Protein AF-A0A7Y3APQ4-F1 (afdb_monomer)

Solvent-accessible surface area (backbone atoms only — not comparable to full-atom values): 5733 Å² total; per-residue (Å²): 135,52,75,65,57,48,54,50,49,41,67,73,69,70,57,74,95,83,62,85,88,87,83,89,73,56,81,90,46,47,62,61,53,45,49,34,49,58,67,51,51,68,57,73,84,86,69,57,71,75,59,55,75,72,55,56,70,68,58,57,53,49,45,59,57,57,20,64,58,76,76,75,47,89,77,76,81,92,74,57,80,90,62,74,84,113

Radius of gyration: 17.17 Å; Cα contacts (8 Å, |Δi|>4): 41; chains: 1; bounding box: 42×32×47 Å

Structure (mmCIF, N/CA/C/O backbone):
data_AF-A0A7Y3APQ4-F1
#
_entry.id   AF-A0A7Y3APQ4-F1
#
loop_
_atom_site.group_PDB
_atom_site.id
_atom_site.type_symbol
_atom_site.label_atom_id
_atom_site.label_alt_id
_atom_site.label_comp_id
_atom_site.label_asym_id
_atom_site.label_entity_id
_atom_site.label_seq_id
_atom_site.pdbx_PDB_ins_code
_atom_site.Cartn_x
_atom_site.Cartn_y
_atom_site.Cartn_z
_atom_site.occupancy
_atom_site.B_iso_or_equiv
_atom_site.auth_seq_id
_atom_site.auth_comp_id
_atom_site.auth_asym_id
_atom_site.auth_atom_id
_atom_site.pdbx_PDB_model_num
ATOM 1 N N . ALA A 1 1 ? -27.898 -1.415 6.547 1.00 67.62 1 ALA A N 1
ATOM 2 C CA . ALA A 1 1 ? -26.489 -1.424 6.957 1.00 67.62 1 ALA A CA 1
ATOM 3 C C . ALA A 1 1 ? -26.436 -1.259 8.466 1.00 67.62 1 ALA A C 1
ATOM 5 O O . ALA A 1 1 ? -26.613 -0.154 8.971 1.00 67.62 1 ALA A O 1
ATOM 6 N N . THR A 1 2 ? -26.299 -2.369 9.180 1.00 93.31 2 THR A N 1
ATOM 7 C CA . THR A 1 2 ? -25.993 -2.405 10.614 1.00 93.31 2 THR A CA 1
ATOM 8 C C . THR A 1 2 ? -24.481 -2.293 10.826 1.00 93.31 2 THR A C 1
ATOM 10 O O . THR A 1 2 ? -23.703 -2.478 9.889 1.00 93.31 2 THR A O 1
ATOM 13 N N . LEU A 1 3 ? -24.048 -2.011 12.059 1.00 93.62 3 LEU A N 1
ATOM 14 C CA . LEU A 1 3 ? -22.624 -2.007 12.413 1.00 93.62 3 LEU A CA 1
ATOM 15 C C . LEU A 1 3 ? -21.949 -3.344 12.060 1.00 93.62 3 LEU A C 1
ATOM 17 O O . LEU A 1 3 ? -20.841 -3.355 11.532 1.00 93.62 3 LEU A O 1
ATOM 21 N N . ASP A 1 4 ? -22.641 -4.460 12.287 1.00 95.44 4 ASP A N 1
ATOM 22 C CA . ASP A 1 4 ? -22.124 -5.794 11.981 1.00 95.44 4 ASP A CA 1
ATOM 23 C C . ASP A 1 4 ? -21.988 -6.034 10.476 1.00 95.44 4 ASP A C 1
ATOM 25 O O . ASP A 1 4 ? -20.962 -6.548 10.034 1.00 95.44 4 ASP A O 1
ATOM 29 N N . GLU A 1 5 ? -22.971 -5.610 9.677 1.00 93.88 5 GLU A N 1
ATOM 30 C CA . GLU A 1 5 ? -22.901 -5.698 8.212 1.00 93.88 5 GLU A CA 1
ATOM 31 C C . GLU A 1 5 ? -21.730 -4.872 7.659 1.00 93.88 5 GLU A C 1
ATOM 33 O O . GLU A 1 5 ? -20.996 -5.339 6.786 1.00 93.88 5 GLU A O 1
ATOM 38 N N . VAL A 1 6 ? -21.510 -3.668 8.201 1.00 94.38 6 VAL A N 1
ATOM 39 C CA . VAL A 1 6 ? -20.384 -2.798 7.821 1.00 94.38 6 VAL A CA 1
ATOM 40 C C . VAL A 1 6 ? -19.053 -3.443 8.201 1.00 94.38 6 VAL A C 1
ATOM 42 O O . VAL A 1 6 ? -18.157 -3.560 7.368 1.00 94.38 6 VAL A O 1
ATOM 45 N N . ASN A 1 7 ? -18.934 -3.931 9.432 1.00 94.06 7 ASN A N 1
ATOM 46 C CA . ASN A 1 7 ? -17.720 -4.569 9.926 1.00 94.06 7 ASN A CA 1
ATOM 47 C C . ASN A 1 7 ? -17.373 -5.854 9.160 1.00 94.06 7 ASN A C 1
ATOM 49 O O . ASN A 1 7 ? -16.197 -6.161 8.958 1.00 94.06 7 ASN A O 1
ATOM 53 N N . GLN A 1 8 ? -18.377 -6.621 8.730 1.00 94.62 8 GLN A N 1
ATOM 54 C CA . GLN A 1 8 ? -18.167 -7.784 7.869 1.00 94.62 8 GLN A CA 1
ATOM 55 C C . GLN A 1 8 ? -17.703 -7.373 6.470 1.00 94.62 8 GLN A C 1
ATOM 57 O O . GLN A 1 8 ? -16.769 -7.976 5.940 1.00 94.62 8 GLN A O 1
ATOM 62 N N . ALA A 1 9 ? -18.309 -6.335 5.887 1.00 93.31 9 ALA A N 1
ATOM 63 C CA . ALA A 1 9 ? -17.908 -5.825 4.581 1.00 93.31 9 ALA A CA 1
ATOM 64 C C . ALA A 1 9 ? -16.463 -5.300 4.590 1.00 93.31 9 ALA A C 1
ATOM 66 O O . ALA A 1 9 ? -15.689 -5.660 3.706 1.00 93.31 9 ALA A O 1
ATOM 67 N N . ILE A 1 10 ? -16.074 -4.529 5.613 1.00 90.88 10 ILE A N 1
ATOM 68 C CA . ILE A 1 10 ? -14.702 -4.024 5.773 1.00 90.88 10 ILE A CA 1
ATOM 69 C C . ILE A 1 10 ? -13.716 -5.188 5.853 1.00 90.88 10 ILE A C 1
ATOM 71 O O . ILE A 1 10 ? -12.793 -5.249 5.053 1.00 90.88 10 ILE A O 1
ATOM 75 N N . ARG A 1 11 ? -13.936 -6.171 6.735 1.00 89.69 11 ARG A N 1
ATOM 76 C CA . ARG A 1 11 ? -13.018 -7.322 6.854 1.00 89.69 11 ARG A CA 1
ATOM 77 C C . ARG A 1 11 ? -12.896 -8.132 5.565 1.00 89.69 11 ARG A C 1
ATOM 79 O O . ARG A 1 11 ? -11.850 -8.713 5.303 1.00 89.69 11 ARG A O 1
ATOM 86 N N . LYS A 1 12 ? -13.968 -8.199 4.774 1.00 91.00 12 LYS A N 1
ATOM 87 C CA . LYS A 1 12 ? -13.988 -8.952 3.518 1.00 91.00 12 LYS A CA 1
ATOM 88 C C . LYS A 1 12 ? -13.292 -8.216 2.370 1.00 91.00 12 LYS A C 1
ATOM 90 O O . LYS A 1 12 ? -12.706 -8.877 1.516 1.00 91.00 12 LYS A O 1
ATOM 95 N N . HIS A 1 13 ? -13.401 -6.889 2.314 1.00 90.75 13 HIS A N 1
ATOM 96 C CA . HIS A 1 13 ? -13.000 -6.097 1.145 1.00 90.75 13 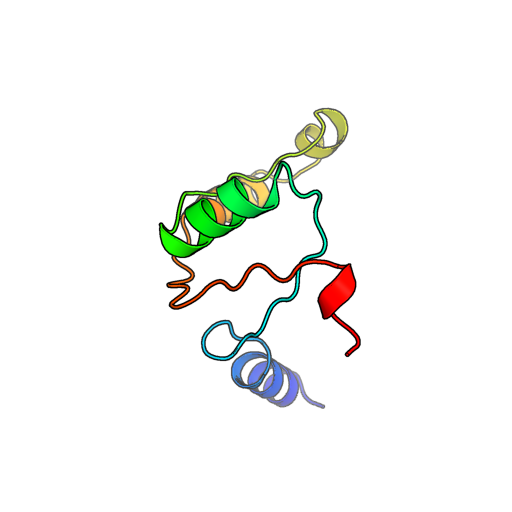HIS A CA 1
ATOM 97 C C . HIS A 1 13 ? -11.813 -5.157 1.386 1.00 90.75 13 HIS A C 1
ATOM 99 O O . HIS A 1 13 ? -11.133 -4.804 0.431 1.00 90.75 13 HIS A O 1
ATOM 105 N N . TRP A 1 14 ? -11.555 -4.759 2.630 1.00 88.00 14 TRP A N 1
ATOM 106 C CA . TRP A 1 14 ? -10.484 -3.845 3.026 1.00 88.00 14 TRP A CA 1
ATOM 107 C C . TRP A 1 14 ? -9.363 -4.624 3.721 1.00 88.00 14 TRP A C 1
ATOM 109 O O . TRP A 1 14 ? -9.192 -4.574 4.938 1.00 88.00 14 TRP A O 1
ATOM 119 N N . GLN A 1 15 ? -8.650 -5.420 2.928 1.00 86.81 15 GLN A N 1
ATOM 120 C CA . GLN A 1 15 ? -7.568 -6.303 3.361 1.00 86.81 15 GLN A CA 1
ATOM 121 C C . GLN A 1 15 ? -6.372 -6.185 2.404 1.00 86.81 15 GLN A C 1
ATOM 123 O O . GLN A 1 15 ? -6.506 -5.652 1.303 1.00 86.81 15 GLN A O 1
ATOM 128 N N . THR A 1 16 ? -5.198 -6.644 2.839 1.00 84.94 16 THR A N 1
ATOM 129 C CA . THR A 1 16 ? -3.933 -6.506 2.096 1.00 84.94 16 THR A CA 1
ATOM 130 C C . THR A 1 16 ? -3.528 -7.752 1.299 1.00 84.94 16 THR A C 1
ATOM 132 O O . THR A 1 16 ? -2.741 -7.635 0.362 1.00 84.94 16 THR A O 1
ATOM 135 N N . ASP A 1 17 ? -4.085 -8.929 1.601 1.00 83.38 17 ASP A N 1
ATOM 136 C CA . ASP A 1 17 ? -3.795 -10.212 0.940 1.00 83.38 17 ASP A CA 1
ATOM 137 C C . ASP A 1 17 ? -4.076 -10.229 -0.576 1.00 83.38 17 ASP A C 1
ATOM 139 O O . ASP A 1 17 ? -3.455 -11.002 -1.310 1.00 83.38 17 ASP A O 1
ATOM 143 N N . ASN A 1 18 ? -5.036 -9.434 -1.062 1.00 85.62 18 ASN A N 1
ATOM 144 C CA . ASN A 1 18 ? -5.440 -9.380 -2.473 1.00 85.62 18 ASN A CA 1
ATOM 145 C C . ASN A 1 18 ? -5.447 -7.959 -3.061 1.00 85.62 18 ASN A C 1
ATOM 147 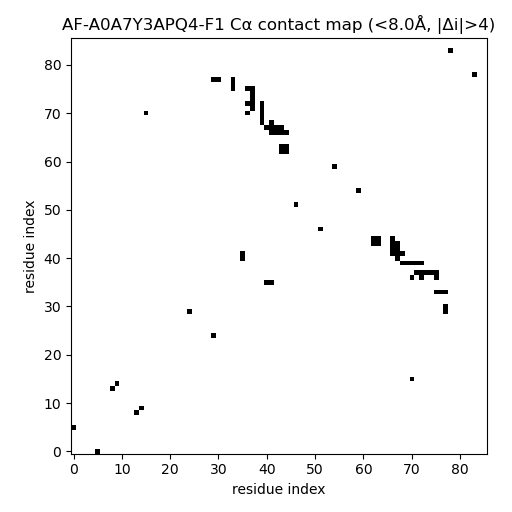O O . ASN A 1 18 ? -6.179 -7.673 -4.012 1.00 85.62 18 ASN A O 1
ATOM 151 N N . MET A 1 19 ? -4.611 -7.083 -2.508 1.00 87.06 19 MET A N 1
ATOM 152 C CA . MET A 1 19 ? -4.489 -5.699 -2.945 1.00 87.06 19 MET A CA 1
ATOM 153 C C . MET A 1 19 ? -3.525 -5.560 -4.132 1.00 87.06 19 MET A C 1
ATOM 155 O O . MET A 1 19 ? -2.429 -6.119 -4.141 1.00 87.06 19 MET A O 1
ATOM 159 N N . PHE A 1 20 ? -3.916 -4.751 -5.117 1.00 90.38 20 PHE A N 1
ATOM 160 C CA . PHE A 1 20 ? -3.040 -4.296 -6.196 1.00 90.38 20 PHE A CA 1
ATOM 161 C C . PHE A 1 20 ? -2.845 -2.791 -6.057 1.00 90.38 20 PHE A C 1
ATOM 163 O O . PHE A 1 20 ? -3.819 -2.044 -6.004 1.00 90.38 20 PHE A O 1
ATOM 170 N N . VAL A 1 21 ? -1.588 -2.356 -5.993 1.00 90.62 21 VAL A N 1
ATOM 171 C CA . VAL A 1 21 ? -1.227 -0.944 -5.842 1.00 90.62 21 VAL A CA 1
ATOM 172 C C . VAL A 1 21 ? -0.442 -0.508 -7.069 1.00 90.62 21 VAL A C 1
ATOM 174 O O . VAL A 1 21 ? 0.525 -1.160 -7.461 1.00 90.62 21 VAL A O 1
ATOM 177 N N . THR A 1 22 ? -0.854 0.605 -7.668 1.00 92.44 22 THR A N 1
ATOM 178 C CA . THR A 1 22 ? -0.125 1.273 -8.747 1.00 92.44 22 THR A CA 1
ATOM 179 C C . THR A 1 22 ? 0.352 2.619 -8.232 1.00 92.44 22 THR A C 1
ATOM 181 O O . THR A 1 22 ? -0.438 3.392 -7.696 1.00 92.44 22 THR A O 1
ATOM 184 N N . ILE A 1 23 ? 1.647 2.885 -8.381 1.00 92.31 23 ILE A N 1
ATOM 185 C CA . ILE A 1 23 ? 2.300 4.100 -7.895 1.00 92.31 23 ILE A CA 1
ATOM 186 C C . ILE A 1 23 ? 2.934 4.791 -9.097 1.00 92.31 23 ILE A C 1
ATOM 188 O O . ILE A 1 23 ? 3.600 4.140 -9.899 1.00 92.31 23 ILE A O 1
ATOM 192 N N . VAL A 1 24 ? 2.723 6.100 -9.208 1.00 92.38 24 VAL A N 1
ATOM 193 C CA . VAL A 1 24 ? 3.423 6.960 -10.165 1.00 92.38 24 VAL A CA 1
ATOM 194 C C . VAL A 1 24 ? 4.477 7.732 -9.382 1.00 92.38 24 VAL A C 1
ATOM 196 O O . VAL A 1 24 ? 4.151 8.399 -8.404 1.00 92.38 24 VAL A O 1
ATOM 199 N N . THR A 1 25 ? 5.733 7.588 -9.782 1.00 92.94 25 THR A N 1
ATOM 200 C CA . THR A 1 25 ? 6.917 8.152 -9.120 1.00 92.94 25 THR A CA 1
ATOM 201 C C . THR A 1 25 ? 7.969 8.446 -10.187 1.00 92.94 25 THR A C 1
ATOM 203 O O . THR A 1 25 ? 7.860 7.936 -11.305 1.00 92.94 25 THR A O 1
ATOM 206 N N . ASP A 1 26 ? 8.958 9.273 -9.864 1.00 94.31 26 ASP A N 1
ATOM 207 C CA . ASP A 1 26 ? 10.070 9.560 -10.765 1.00 94.31 26 ASP A CA 1
ATOM 208 C C . ASP A 1 26 ? 10.983 8.334 -10.949 1.00 94.31 26 ASP A C 1
ATOM 210 O O . ASP A 1 26 ? 11.170 7.513 -10.042 1.00 94.31 26 ASP A O 1
ATOM 214 N N . ASP A 1 27 ? 11.637 8.238 -12.110 1.00 91.75 27 ASP A N 1
ATOM 215 C CA . ASP A 1 27 ? 12.541 7.126 -12.444 1.00 91.75 27 ASP A CA 1
ATOM 216 C C . ASP A 1 27 ? 13.675 6.956 -11.421 1.00 91.75 27 ASP A C 1
ATOM 218 O O . ASP A 1 27 ? 14.115 5.838 -11.137 1.00 91.75 27 ASP A O 1
ATOM 222 N N . SER A 1 28 ? 14.134 8.065 -10.828 1.00 94.69 28 SER A N 1
ATOM 223 C CA . SER A 1 28 ? 15.177 8.060 -9.798 1.00 94.69 28 SER A CA 1
ATOM 224 C C . SER A 1 28 ? 14.748 7.382 -8.495 1.00 94.69 28 SER A C 1
ATOM 226 O O . SER A 1 28 ? 15.606 6.952 -7.725 1.00 94.69 28 SER A O 1
ATOM 228 N N . GLU A 1 29 ? 13.444 7.282 -8.238 1.00 94.12 29 GLU A N 1
ATOM 229 C CA . GLU A 1 29 ? 12.870 6.734 -7.004 1.00 94.12 29 GLU A CA 1
ATOM 230 C C . GLU A 1 29 ? 12.330 5.310 -7.204 1.00 94.12 29 GLU A C 1
ATOM 232 O O . GLU A 1 29 ? 12.381 4.489 -6.282 1.00 94.12 29 GLU A O 1
ATOM 237 N N . ALA A 1 30 ? 11.879 4.983 -8.423 1.00 94.00 30 ALA A N 1
ATOM 238 C CA . ALA A 1 30 ? 11.195 3.733 -8.751 1.00 94.00 30 ALA A CA 1
ATOM 239 C C . ALA A 1 30 ? 11.951 2.475 -8.291 1.00 94.00 30 ALA A C 1
ATOM 241 O O . ALA A 1 30 ? 11.355 1.559 -7.718 1.00 94.00 30 ALA A O 1
ATOM 242 N N . LYS A 1 31 ? 13.274 2.421 -8.502 1.00 93.94 31 LYS A N 1
ATOM 243 C CA . LYS A 1 31 ? 14.088 1.253 -8.122 1.00 93.94 31 LYS A CA 1
ATOM 244 C C . LYS A 1 31 ? 14.189 1.083 -6.606 1.00 93.94 31 LYS A C 1
ATOM 246 O O . LYS A 1 31 ? 14.008 -0.028 -6.113 1.00 93.94 31 LYS A O 1
ATOM 251 N N . ALA A 1 32 ? 14.471 2.165 -5.882 1.00 94.50 32 ALA A N 1
ATOM 252 C CA . ALA A 1 32 ? 14.610 2.129 -4.428 1.00 94.50 32 ALA A CA 1
ATOM 253 C C . ALA A 1 32 ? 13.278 1.772 -3.753 1.00 94.50 32 ALA A C 1
ATOM 255 O O . ALA A 1 32 ? 13.257 0.982 -2.810 1.00 94.50 32 ALA A O 1
ATOM 256 N N . LEU A 1 33 ? 12.168 2.291 -4.285 1.00 93.75 33 LEU A N 1
ATOM 257 C CA . LEU A 1 33 ? 10.826 1.948 -3.829 1.00 93.75 33 LEU A CA 1
ATOM 258 C C . LEU A 1 33 ? 10.479 0.479 -4.111 1.00 93.75 33 LEU A C 1
ATOM 260 O O . LEU A 1 33 ? 9.944 -0.212 -3.248 1.00 93.75 33 LEU A O 1
ATOM 264 N N . ALA A 1 34 ? 10.807 -0.036 -5.299 1.00 94.06 34 ALA A N 1
ATOM 265 C CA . ALA A 1 34 ? 10.584 -1.446 -5.611 1.00 94.06 34 ALA A CA 1
ATOM 266 C C . ALA A 1 34 ? 11.368 -2.373 -4.669 1.00 94.06 34 ALA A C 1
ATOM 268 O O . ALA A 1 34 ? 10.826 -3.369 -4.185 1.00 94.06 34 ALA A O 1
ATOM 269 N N . ASP A 1 35 ? 12.622 -2.026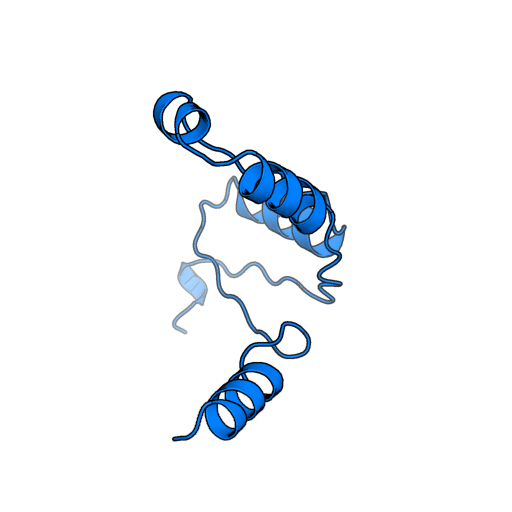 -4.374 1.00 94.62 35 ASP A N 1
ATOM 270 C CA . ASP A 1 35 ? 13.464 -2.797 -3.462 1.00 94.62 35 ASP A CA 1
ATOM 271 C C . ASP A 1 35 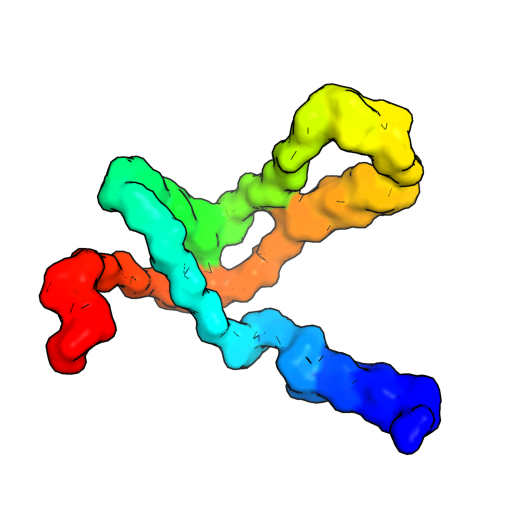? 12.949 -2.740 -2.020 1.00 94.62 35 ASP A C 1
ATOM 273 O O . ASP A 1 35 ? 12.949 -3.768 -1.340 1.00 94.62 35 ASP A O 1
ATOM 277 N N . SER A 1 36 ? 12.484 -1.581 -1.541 1.00 94.00 36 SER A N 1
ATOM 278 C CA . SER A 1 36 ? 11.958 -1.461 -0.176 1.00 94.00 36 SER A CA 1
ATOM 279 C C . SER A 1 36 ? 10.705 -2.317 0.028 1.00 94.00 36 SER A C 1
ATOM 281 O O . SER A 1 36 ? 10.602 -3.010 1.043 1.00 94.00 36 SER A O 1
ATOM 283 N N . LEU A 1 37 ? 9.811 -2.349 -0.969 1.00 92.94 37 LEU A N 1
ATOM 284 C CA . LEU A 1 37 ? 8.589 -3.158 -0.965 1.00 92.94 37 LEU A CA 1
ATOM 285 C C . LEU A 1 37 ? 8.885 -4.663 -0.977 1.00 92.94 37 LEU A C 1
ATOM 287 O O . LEU A 1 37 ? 8.301 -5.408 -0.191 1.00 92.94 37 LEU A O 1
ATOM 291 N N . ILE A 1 38 ? 9.802 -5.118 -1.839 1.00 93.69 38 ILE A N 1
ATOM 292 C CA . ILE A 1 38 ? 10.183 -6.540 -1.921 1.00 93.69 38 ILE A CA 1
ATOM 293 C C . ILE A 1 38 ? 10.869 -6.995 -0.628 1.00 93.69 38 ILE A C 1
ATOM 295 O O . ILE A 1 38 ? 10.612 -8.094 -0.138 1.00 93.69 38 ILE A O 1
ATOM 299 N N . ASN A 1 39 ? 11.726 -6.149 -0.056 1.00 94.00 39 ASN A N 1
ATOM 300 C CA . ASN A 1 39 ? 12.505 -6.495 1.129 1.00 94.00 39 ASN A CA 1
ATOM 301 C C . ASN A 1 39 ? 11.752 -6.281 2.454 1.00 94.00 39 ASN A C 1
ATOM 303 O O . ASN A 1 39 ? 12.346 -6.508 3.504 1.00 94.00 39 ASN A O 1
ATOM 307 N N . ASN A 1 40 ? 10.481 -5.848 2.434 1.00 91.44 40 ASN A N 1
ATOM 308 C CA . ASN A 1 40 ? 9.730 -5.430 3.631 1.00 91.44 40 ASN A CA 1
ATOM 309 C C . ASN A 1 40 ? 10.541 -4.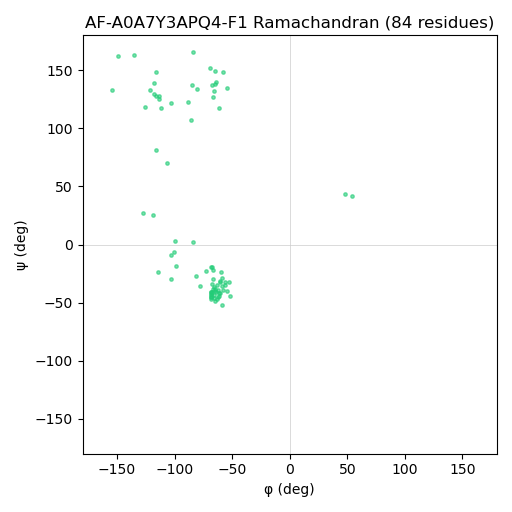461 4.509 1.00 91.44 40 ASN A C 1
ATOM 311 O O . ASN A 1 40 ? 10.630 -4.617 5.727 1.00 91.44 40 ASN A O 1
ATOM 315 N N . THR A 1 41 ? 11.205 -3.493 3.875 1.00 92.69 41 THR A N 1
ATOM 316 C CA . THR A 1 41 ? 11.994 -2.507 4.619 1.00 92.69 41 THR A CA 1
ATOM 317 C C . THR A 1 41 ? 11.045 -1.655 5.461 1.00 92.69 41 THR A C 1
ATOM 319 O O . THR A 1 41 ? 10.052 -1.180 4.906 1.00 92.69 41 THR A O 1
ATOM 322 N N . PRO A 1 42 ? 11.329 -1.431 6.759 1.00 91.94 42 PRO A N 1
ATOM 323 C CA . PRO A 1 42 ? 10.486 -0.584 7.591 1.00 91.94 42 PRO A CA 1
ATOM 324 C C . PRO A 1 42 ? 10.285 0.799 6.969 1.00 91.94 42 PRO A C 1
ATOM 326 O O . PRO A 1 42 ? 11.246 1.429 6.517 1.00 91.94 42 PRO A O 1
ATOM 329 N N . SER A 1 43 ? 9.041 1.271 6.964 1.00 87.75 43 SER A N 1
ATOM 330 C CA . SER A 1 43 ? 8.649 2.557 6.382 1.00 87.75 43 SER A CA 1
ATOM 331 C C . SER A 1 43 ? 8.119 3.486 7.479 1.00 87.75 43 SER A C 1
ATOM 333 O O . SER A 1 43 ? 6.904 3.567 7.675 1.00 87.75 43 SER A O 1
ATOM 335 N N . PRO A 1 44 ? 9.001 4.161 8.239 1.00 89.19 44 PRO A N 1
ATOM 336 C CA . PRO A 1 44 ? 8.569 5.060 9.300 1.00 89.19 44 PRO A CA 1
ATOM 337 C C . PRO A 1 44 ? 7.806 6.255 8.724 1.00 89.19 44 PRO A C 1
ATOM 339 O O . PRO A 1 44 ? 8.214 6.852 7.723 1.00 89.19 44 PRO A O 1
ATOM 342 N N . MET A 1 45 ? 6.712 6.624 9.386 1.00 87.38 45 MET A N 1
ATOM 343 C CA . MET A 1 45 ? 5.874 7.744 8.974 1.00 87.38 45 MET A CA 1
ATOM 344 C C . MET A 1 45 ? 6.617 9.077 9.143 1.00 87.38 45 MET A C 1
ATOM 346 O O . MET A 1 45 ? 7.290 9.321 10.149 1.00 87.38 45 MET A O 1
ATOM 350 N N . SER A 1 46 ? 6.491 9.966 8.155 1.00 87.75 46 SER A N 1
ATOM 351 C CA . SER A 1 46 ? 7.135 11.282 8.169 1.00 87.75 46 SER A CA 1
ATOM 352 C C . SER A 1 46 ? 6.094 12.387 8.308 1.00 87.75 46 SER A C 1
ATOM 354 O O . SER A 1 46 ? 5.250 12.578 7.434 1.00 87.75 46 SER A O 1
ATOM 356 N N . TYR A 1 47 ? 6.178 13.144 9.402 1.00 86.06 47 TYR A N 1
ATOM 357 C CA . TYR A 1 47 ? 5.340 14.314 9.656 1.00 86.06 47 TYR A CA 1
ATOM 358 C C . TYR A 1 47 ? 6.187 15.579 9.726 1.00 86.06 47 TYR A C 1
ATOM 360 O O . TYR A 1 47 ? 7.310 15.573 10.234 1.00 86.06 47 TYR A O 1
ATOM 368 N N . SER A 1 48 ? 5.608 16.705 9.308 1.00 90.00 48 SER A N 1
ATOM 369 C CA . SER A 1 48 ? 6.176 18.008 9.644 1.00 90.00 48 SER A CA 1
ATOM 370 C C . SER A 1 48 ? 6.102 18.242 11.159 1.00 90.00 48 SER A C 1
ATOM 372 O O . SER A 1 48 ? 5.179 17.777 11.831 1.00 90.00 48 SER A O 1
ATOM 374 N N . ASN A 1 49 ? 7.055 19.000 11.709 1.00 86.25 49 ASN A N 1
ATOM 375 C CA . ASN A 1 49 ? 7.132 19.255 13.156 1.00 86.25 49 ASN A CA 1
ATOM 376 C C . ASN A 1 49 ? 5.841 19.864 13.729 1.00 86.25 49 ASN A C 1
ATOM 378 O O . ASN A 1 49 ? 5.449 19.542 14.849 1.00 86.25 49 ASN A O 1
ATOM 382 N N . LEU A 1 50 ? 5.167 20.712 12.945 1.00 86.25 50 LEU A N 1
ATOM 383 C CA . LEU A 1 50 ? 3.896 21.325 13.329 1.00 86.25 50 LEU A CA 1
ATOM 384 C C . LEU A 1 50 ? 2.804 20.270 13.522 1.00 86.25 50 LEU A C 1
ATOM 386 O O . LEU A 1 50 ? 2.132 20.279 14.548 1.00 86.25 50 LEU A O 1
ATOM 390 N N . VAL A 1 51 ? 2.674 19.331 12.582 1.00 86.19 51 VAL A N 1
ATOM 391 C CA . VAL A 1 51 ? 1.674 18.257 12.664 1.00 86.19 51 VAL A CA 1
ATOM 392 C C . VAL A 1 51 ? 2.024 17.296 13.796 1.00 86.19 51 VAL A C 1
ATOM 394 O O . VAL A 1 51 ? 1.170 16.999 14.625 1.00 86.19 51 VAL A O 1
ATOM 397 N N . LYS A 1 52 ? 3.296 16.896 13.907 1.00 85.69 52 LYS A N 1
ATOM 398 C CA . LYS A 1 52 ? 3.751 15.943 14.929 1.00 85.69 52 LYS A CA 1
ATOM 399 C C . LYS A 1 52 ? 3.472 16.415 16.360 1.00 85.69 52 LYS A C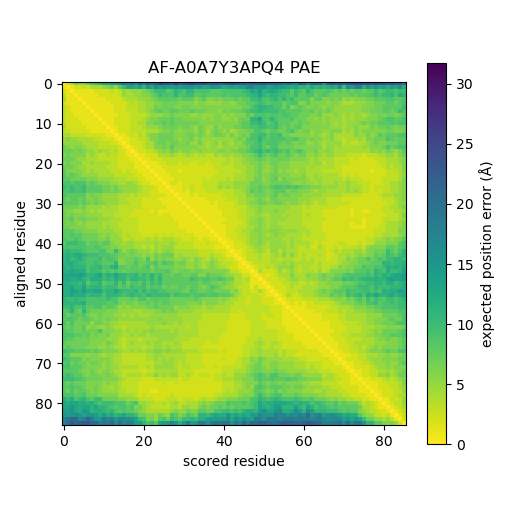 1
ATOM 401 O O . LYS A 1 52 ? 3.130 15.600 17.204 1.00 85.69 52 LYS A O 1
ATOM 406 N N . SER A 1 53 ? 3.572 17.720 16.627 1.00 85.62 53 SER A N 1
ATOM 407 C CA . SER A 1 53 ? 3.285 18.291 17.954 1.00 85.62 53 SER A CA 1
ATOM 408 C C . SER A 1 53 ? 1.813 18.226 18.381 1.00 85.62 53 SER A C 1
ATOM 410 O O . SER A 1 53 ? 1.523 18.349 19.569 1.00 85.62 53 SER A O 1
ATOM 412 N N . GLY A 1 54 ? 0.894 18.045 17.428 1.00 89.75 54 GLY A N 1
ATOM 413 C CA . GLY A 1 54 ? -0.544 17.943 17.680 1.00 89.75 54 GLY A CA 1
ATOM 414 C C . GLY A 1 54 ? -1.082 16.511 17.682 1.00 89.75 54 GLY A C 1
ATOM 415 O O . GLY A 1 54 ? -2.258 16.324 17.988 1.00 89.75 54 GLY A O 1
ATOM 416 N N . LEU A 1 55 ? -0.263 15.513 17.328 1.00 89.75 55 LEU A N 1
ATOM 417 C CA . LEU A 1 55 ? -0.695 14.118 17.274 1.00 89.75 55 LEU A CA 1
ATOM 418 C C . LEU A 1 55 ? -0.704 13.491 18.680 1.00 89.75 55 LEU A C 1
ATOM 420 O O . LEU A 1 55 ? 0.270 13.643 19.424 1.00 89.75 55 LEU A O 1
ATOM 424 N N . PRO A 1 56 ? -1.772 12.765 19.056 1.00 94.25 56 PRO A N 1
ATOM 425 C CA . PRO A 1 56 ? -1.802 11.981 20.284 1.00 94.25 56 PRO A CA 1
ATOM 426 C C . PRO A 1 56 ? -0.679 10.936 20.333 1.00 94.25 56 PRO A C 1
ATOM 428 O O . PRO A 1 56 ? -0.308 10.360 19.312 1.00 94.25 56 PRO A O 1
ATOM 431 N N . ALA A 1 57 ? -0.182 10.636 21.536 1.00 91.88 57 ALA A N 1
ATOM 432 C CA . ALA A 1 57 ? 0.866 9.628 21.724 1.00 91.88 57 ALA A CA 1
ATOM 433 C C . ALA A 1 57 ? 0.434 8.225 21.258 1.00 91.88 57 ALA A C 1
ATOM 435 O O . ALA A 1 57 ? 1.261 7.463 20.773 1.00 91.88 57 ALA A O 1
ATOM 436 N N . GLU A 1 58 ? -0.857 7.911 21.370 1.00 93.38 58 GLU A N 1
ATOM 437 C CA . GLU A 1 58 ? -1.451 6.666 20.871 1.00 93.38 58 GLU A CA 1
ATOM 438 C C . GLU A 1 58 ? -1.326 6.512 19.349 1.00 93.38 58 GLU A C 1
ATOM 440 O O . GLU A 1 58 ? -0.985 5.430 18.890 1.00 93.38 58 GLU A O 1
ATOM 445 N N . VAL A 1 59 ? -1.490 7.594 18.578 1.00 91.12 59 VAL A N 1
ATOM 446 C CA . VAL A 1 59 ? -1.329 7.568 17.113 1.00 91.12 59 VAL A CA 1
ATOM 447 C C . VAL A 1 59 ? 0.133 7.343 16.737 1.00 91.12 59 VAL A C 1
ATOM 449 O O . VAL A 1 59 ? 0.430 6.561 15.846 1.00 91.12 59 VAL A O 1
ATOM 452 N N . LEU A 1 60 ? 1.061 7.991 17.448 1.00 90.69 60 LEU A N 1
ATOM 453 C CA . LEU A 1 60 ? 2.494 7.804 17.201 1.00 90.69 60 LEU A CA 1
ATOM 454 C C . LEU A 1 60 ? 2.956 6.379 17.538 1.00 90.69 60 LEU A C 1
ATOM 456 O O . LEU A 1 60 ? 3.803 5.838 16.837 1.00 90.69 60 LEU A O 1
ATOM 460 N N . ALA A 1 61 ? 2.398 5.777 18.591 1.00 92.19 61 ALA A N 1
ATOM 461 C CA . ALA A 1 61 ? 2.682 4.389 18.941 1.00 92.19 61 ALA A CA 1
ATOM 462 C C . ALA A 1 61 ? 2.113 3.410 17.900 1.00 92.19 61 ALA A C 1
ATOM 464 O O . ALA A 1 61 ? 2.799 2.465 17.522 1.00 92.19 61 ALA A O 1
ATOM 465 N N . GLU A 1 62 ? 0.896 3.656 17.402 1.00 92.06 62 GLU A N 1
ATOM 466 C CA . GLU A 1 62 ? 0.315 2.878 16.302 1.00 92.06 62 GLU A CA 1
ATOM 467 C C . GLU A 1 62 ? 1.167 2.991 15.027 1.00 92.06 62 GLU A C 1
ATOM 469 O O . GLU A 1 62 ? 1.472 1.975 14.404 1.00 92.06 62 GLU A O 1
ATOM 474 N N . ASP A 1 63 ? 1.624 4.197 14.677 1.00 92.50 63 ASP A N 1
ATOM 475 C CA . ASP A 1 63 ? 2.508 4.421 13.527 1.00 92.50 63 ASP A CA 1
ATOM 476 C C . ASP A 1 63 ? 3.815 3.613 13.640 1.00 92.50 63 ASP A C 1
ATOM 478 O O . ASP A 1 63 ? 4.281 3.065 12.639 1.00 92.50 63 ASP A O 1
ATOM 482 N N . ASP A 1 64 ? 4.396 3.493 14.841 1.00 90.50 64 ASP A N 1
ATOM 483 C CA . ASP A 1 64 ? 5.607 2.694 15.080 1.00 90.50 64 ASP A CA 1
ATOM 484 C C . ASP A 1 64 ? 5.358 1.186 14.876 1.00 90.50 64 ASP A C 1
ATOM 486 O O . ASP A 1 64 ? 6.208 0.481 14.322 1.00 90.50 64 ASP A O 1
ATOM 490 N N . GLU A 1 65 ? 4.188 0.681 15.280 1.00 91.88 65 GLU A N 1
ATOM 491 C CA . GLU A 1 65 ? 3.790 -0.711 15.035 1.00 91.88 65 GLU A CA 1
ATOM 492 C C . GLU A 1 65 ? 3.550 -0.970 13.540 1.00 91.88 65 GLU A C 1
ATOM 494 O O . GLU A 1 65 ? 4.047 -1.954 12.979 1.00 91.88 65 GLU A O 1
ATOM 499 N N . VAL A 1 66 ? 2.834 -0.063 12.872 1.00 90.62 66 VAL A N 1
ATOM 500 C CA . VAL A 1 66 ? 2.511 -0.159 11.443 1.00 90.62 66 VAL A CA 1
ATOM 501 C C . VAL A 1 66 ? 3.765 -0.020 10.576 1.00 90.62 66 VAL A C 1
ATOM 503 O O . VAL A 1 66 ? 3.884 -0.716 9.567 1.00 90.62 66 VAL A O 1
ATOM 506 N N . ALA A 1 67 ? 4.744 0.794 10.979 1.00 91.94 67 ALA A N 1
ATOM 507 C CA . ALA A 1 67 ? 6.002 0.974 10.250 1.00 91.94 67 ALA A CA 1
ATOM 508 C C . ALA A 1 67 ? 6.808 -0.326 10.079 1.00 91.94 67 ALA A C 1
ATOM 510 O O . ALA A 1 67 ? 7.612 -0.429 9.149 1.00 91.94 67 ALA A O 1
ATOM 511 N N . ALA A 1 68 ? 6.600 -1.313 10.958 1.00 90.88 68 ALA A N 1
ATOM 512 C CA . ALA A 1 68 ? 7.237 -2.628 10.907 1.00 90.88 68 ALA A CA 1
ATOM 513 C C . ALA A 1 68 ? 6.343 -3.725 10.289 1.00 90.88 68 ALA A C 1
ATOM 515 O O . ALA A 1 68 ? 6.741 -4.895 10.248 1.00 90.88 68 ALA A O 1
ATOM 516 N N . TYR A 1 69 ? 5.140 -3.381 9.818 1.00 89.88 69 TYR A N 1
ATOM 517 C CA . TYR A 1 69 ? 4.192 -4.345 9.270 1.00 89.88 69 TYR A CA 1
ATOM 518 C C . TYR A 1 69 ? 4.699 -4.970 7.960 1.00 89.88 69 TYR A C 1
ATOM 520 O O . TYR A 1 69 ? 5.039 -4.282 6.998 1.00 89.88 69 TYR A O 1
ATOM 528 N N . GLN A 1 70 ? 4.722 -6.305 7.902 1.00 90.19 70 GLN A N 1
ATOM 529 C CA . GLN A 1 70 ? 5.218 -7.047 6.740 1.00 90.19 70 GLN A CA 1
ATOM 530 C C . GLN A 1 70 ? 4.115 -7.235 5.693 1.00 90.19 70 GLN A C 1
ATOM 532 O O . GLN A 1 70 ? 3.222 -8.068 5.851 1.00 90.19 70 GLN A O 1
ATOM 537 N N . LEU A 1 71 ? 4.215 -6.497 4.586 1.00 87.62 71 LEU A N 1
ATOM 538 C CA . LEU A 1 71 ? 3.300 -6.583 3.443 1.00 87.62 71 LEU A CA 1
ATOM 539 C C . LEU A 1 71 ? 3.494 -7.859 2.611 1.00 87.62 71 LEU A C 1
ATOM 541 O O . LEU A 1 71 ? 2.579 -8.277 1.905 1.00 87.62 71 LEU A O 1
ATOM 545 N N . ASN A 1 72 ? 4.676 -8.483 2.678 1.00 88.94 72 ASN A N 1
ATOM 546 C CA . ASN A 1 72 ? 5.010 -9.714 1.953 1.00 88.94 72 ASN A CA 1
ATOM 547 C C . ASN A 1 72 ? 4.775 -9.614 0.434 1.00 88.94 72 ASN A C 1
ATOM 549 O O . ASN A 1 72 ? 4.277 -10.548 -0.207 1.00 88.94 72 ASN A O 1
ATOM 553 N N . VAL A 1 73 ? 5.147 -8.473 -0.154 1.00 90.25 73 VAL A N 1
ATOM 554 C CA . VAL A 1 73 ? 4.991 -8.211 -1.589 1.00 90.25 73 VAL A CA 1
ATOM 555 C C . VAL A 1 73 ? 5.799 -9.227 -2.395 1.00 90.25 73 VAL A C 1
ATOM 557 O O . VAL A 1 73 ? 7.022 -9.285 -2.325 1.00 90.25 73 VAL A O 1
ATOM 560 N N . LYS A 1 74 ? 5.105 -10.031 -3.204 1.00 89.12 74 LYS A N 1
ATOM 561 C CA . LYS A 1 74 ? 5.734 -11.104 -3.994 1.00 89.12 74 LYS A CA 1
ATOM 562 C C . LYS A 1 74 ? 6.372 -10.607 -5.286 1.00 89.12 74 LYS A C 1
ATOM 564 O O . LYS A 1 74 ? 7.257 -11.264 -5.829 1.00 89.12 74 LYS A O 1
ATOM 569 N N . LYS A 1 75 ? 5.864 -9.500 -5.831 1.00 92.50 75 LYS A N 1
ATOM 570 C CA . LYS A 1 75 ? 6.286 -8.972 -7.126 1.00 92.50 75 LYS A CA 1
ATOM 571 C C . LYS A 1 75 ? 6.036 -7.474 -7.199 1.00 92.50 75 LYS A C 1
ATOM 573 O O . LYS A 1 75 ? 4.926 -7.024 -6.937 1.00 92.50 75 LYS A O 1
ATOM 578 N N . VAL A 1 76 ? 7.045 -6.746 -7.662 1.00 93.56 76 VAL A N 1
ATOM 579 C CA . VAL A 1 76 ? 6.930 -5.357 -8.115 1.00 93.56 76 VAL A CA 1
ATOM 580 C C . VAL A 1 76 ? 7.303 -5.321 -9.593 1.00 93.56 76 VAL A C 1
ATOM 582 O O . VAL A 1 76 ? 8.196 -6.044 -10.033 1.00 93.56 76 VAL A O 1
ATOM 585 N N . THR A 1 77 ? 6.573 -4.548 -10.391 1.00 94.12 77 THR A N 1
ATOM 586 C CA . THR A 1 77 ? 6.866 -4.343 -11.815 1.00 94.12 77 THR A CA 1
ATOM 587 C C . THR A 1 77 ? 6.969 -2.852 -12.059 1.00 94.12 77 THR A C 1
ATOM 589 O O . THR A 1 77 ? 6.006 -2.130 -11.827 1.00 94.12 77 THR A O 1
ATOM 592 N N . VAL A 1 78 ? 8.144 -2.410 -12.498 1.00 92.69 78 VAL A N 1
ATOM 593 C CA . VAL A 1 78 ? 8.362 -1.031 -12.932 1.00 92.69 78 VAL A CA 1
ATOM 594 C C . VAL A 1 78 ? 8.029 -0.976 -14.418 1.00 92.69 78 VAL A C 1
ATOM 596 O O . VAL A 1 78 ? 8.575 -1.755 -15.198 1.00 92.69 78 VAL A O 1
ATOM 599 N N . VAL A 1 79 ? 7.087 -0.110 -14.779 1.00 91.56 79 VAL A N 1
ATOM 600 C CA . VAL A 1 79 ? 6.634 0.103 -16.156 1.00 91.56 79 VAL A CA 1
ATOM 601 C C . VAL A 1 79 ? 6.998 1.530 -16.529 1.00 91.56 79 VAL A C 1
ATOM 603 O O . VAL A 1 79 ? 6.670 2.452 -15.784 1.00 91.56 79 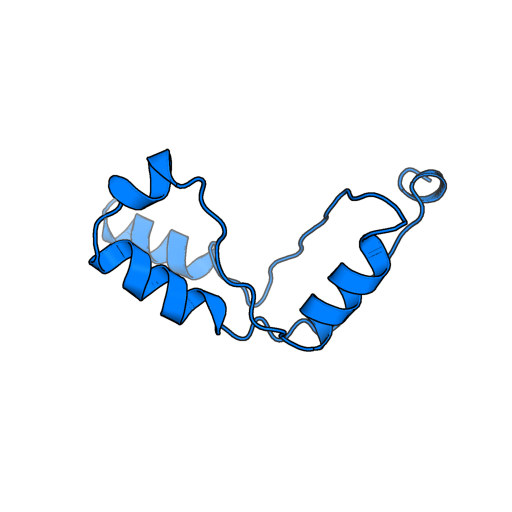VAL A O 1
ATOM 606 N N . ASP A 1 80 ? 7.691 1.698 -17.653 1.00 91.06 80 ASP A N 1
ATOM 607 C CA . ASP A 1 80 ? 7.992 3.023 -18.183 1.00 91.06 80 ASP A CA 1
ATOM 608 C C . ASP A 1 80 ? 6.688 3.727 -18.573 1.00 91.06 80 ASP A C 1
ATOM 610 O O . ASP A 1 80 ? 5.778 3.116 -19.141 1.00 91.06 80 ASP A O 1
ATOM 614 N N . SER A 1 81 ? 6.599 5.024 -18.289 1.00 86.06 81 SER A N 1
ATOM 615 C CA . SER A 1 81 ? 5.421 5.834 -18.610 1.00 86.06 81 SER A CA 1
ATOM 616 C C . SER A 1 81 ? 4.989 5.744 -20.083 1.00 86.06 81 SER A C 1
ATOM 618 O O . SER A 1 81 ? 3.790 5.787 -20.371 1.00 86.06 81 SER A O 1
ATOM 620 N N . ALA A 1 82 ? 5.935 5.558 -21.009 1.00 87.06 82 ALA A N 1
ATOM 621 C CA . ALA A 1 82 ? 5.682 5.396 -22.436 1.00 87.06 82 ALA A CA 1
ATOM 622 C C . ALA A 1 82 ? 4.973 4.074 -22.784 1.00 87.06 82 ALA A C 1
ATOM 624 O O . ALA A 1 82 ? 4.381 3.964 -23.861 1.00 87.06 82 ALA A O 1
ATOM 625 N N . ASP A 1 83 ? 5.019 3.081 -21.895 1.00 86.00 83 ASP A N 1
ATOM 626 C CA . ASP A 1 83 ? 4.443 1.748 -22.081 1.00 86.00 83 ASP A CA 1
ATOM 627 C C . ASP A 1 83 ? 3.116 1.545 -21.325 1.00 86.00 83 ASP A C 1
ATOM 629 O O . ASP A 1 83 ? 2.425 0.556 -21.561 1.00 86.00 83 ASP A O 1
ATOM 633 N N . THR A 1 84 ? 2.716 2.482 -20.458 1.00 76.00 84 THR A N 1
ATOM 634 C CA . THR A 1 84 ? 1.569 2.331 -19.539 1.00 76.00 84 THR A CA 1
ATOM 635 C C . THR A 1 84 ? 0.196 2.253 -20.224 1.00 76.00 84 THR A C 1
ATOM 637 O O . THR A 1 84 ? -0.706 1.609 -19.692 1.00 76.00 84 THR A O 1
ATOM 640 N N . PHE A 1 85 ? 0.010 2.888 -21.388 1.00 73.50 85 PHE A N 1
ATOM 641 C CA . PHE A 1 85 ? -1.291 2.977 -22.084 1.00 73.50 85 PHE A CA 1
ATOM 642 C C . PHE A 1 85 ? -1.298 2.336 -23.480 1.00 73.50 85 PHE A C 1
ATOM 644 O O . PHE A 1 85 ? -2.067 2.757 -24.348 1.00 73.50 85 PHE A O 1
ATOM 651 N N . LYS A 1 86 ? -0.413 1.368 -23.718 1.00 60.06 86 LYS A N 1
ATOM 652 C CA . LYS A 1 86 ? -0.373 0.621 -24.981 1.00 60.06 86 LYS A CA 1
ATOM 653 C C . LYS A 1 86 ? -1.442 -0.464 -25.055 1.00 60.06 86 LYS A C 1
ATOM 655 O O . LYS A 1 86 ? -1.748 -1.075 -24.008 1.00 60.06 86 LYS A O 1
#

Foldseek 3Di:
DDPVVVVVCCVVPVDLPPDDDDDDDDPVCLVVVQVCLQVVPQDQDDDDPVVVVPDDPVVNVVSVVVSNDRSNDPDDDDDPPVRPPD

Secondary structure (DSSP, 8-state):
--HHHHHHHHHHHS-STT--------HHHHHHHHHH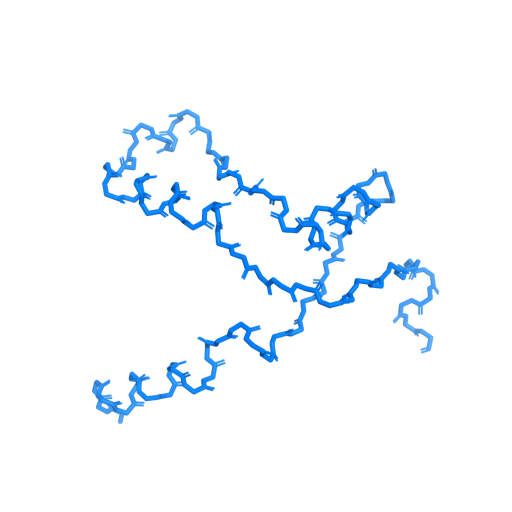HHTT--------HHHHTTS-HHHHHHHHHHTT------------GGGTT-

pLDD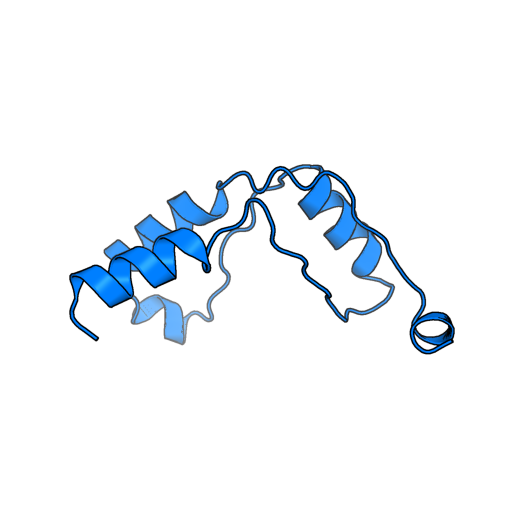T: mean 89.9, std 5.54, range [60.06, 95.44]

Sequence (86 aa):
ATLDEVNQAIRKHWQTDNMFVTIVTDDSEAKALADSLINNTPSPMSYSNLVKSGLPAEVLAEDDEVAAYQLNVKKVTVVDSADTFK

Mean predicted aligned error: 5.57 Å